Protein AF-A0A3A5QJJ0-F1 (afdb_monomer_lite)

Secondary structure (DSSP, 8-state):
---------------PPP----HHHHHHGGGS-HHHHHHHHHHHHHHHHHHTT---TTTT-EEEE-TTS-EEEE--GGGGSSSTT---HHHHHHT-

pLDDT: mean 79.96, std 14.87, range [40.16, 92.19]

Structure (mmCIF, N/CA/C/O backbone):
data_AF-A0A3A5QJJ0-F1
#
_entry.id   AF-A0A3A5QJJ0-F1
#
loop_
_atom_site.group_PDB
_atom_site.id
_atom_site.type_symbol
_atom_site.label_atom_id
_atom_site.label_alt_id
_atom_site.label_comp_id
_atom_site.label_asym_id
_atom_site.label_entity_id
_atom_site.label_seq_id
_atom_site.pdbx_PDB_ins_code
_atom_site.Cartn_x
_atom_site.Cartn_y
_atom_site.Cartn_z
_atom_site.occupancy
_atom_site.B_iso_or_equiv
_atom_site.auth_seq_id
_atom_site.auth_comp_id
_atom_site.auth_asym_id
_atom_site.auth_atom_id
_atom_site.pdbx_PDB_model_num
ATOM 1 N N . MET A 1 1 ? -35.867 40.793 17.429 1.00 42.34 1 MET A N 1
ATOM 2 C CA . MET A 1 1 ? -35.107 40.579 16.178 1.00 42.34 1 MET A CA 1
ATOM 3 C C . MET A 1 1 ? -34.037 39.525 16.459 1.00 42.34 1 MET A C 1
ATOM 5 O O . MET A 1 1 ? -33.124 39.786 17.234 1.00 42.34 1 MET A O 1
ATOM 9 N N . MET A 1 2 ? -34.251 38.289 15.995 1.00 40.16 2 MET A N 1
ATOM 10 C CA . MET A 1 2 ? -33.424 37.114 16.316 1.00 40.16 2 MET A CA 1
ATOM 11 C C . MET A 1 2 ? -32.054 37.201 15.632 1.00 40.16 2 MET A C 1
ATOM 13 O O . MET A 1 2 ? -31.974 37.472 14.438 1.00 40.16 2 MET A O 1
ATOM 17 N N . LYS A 1 3 ? -30.978 36.956 16.389 1.00 41.78 3 LYS A N 1
ATOM 18 C CA . LYS A 1 3 ? -29.621 36.802 15.852 1.00 41.78 3 LYS A CA 1
ATOM 19 C C . LYS A 1 3 ? -29.513 35.428 15.188 1.00 41.78 3 LYS A C 1
ATOM 21 O O . LYS A 1 3 ? -29.524 34.411 15.880 1.00 41.78 3 LYS A O 1
ATOM 26 N N . THR A 1 4 ? -29.410 35.388 13.866 1.00 42.84 4 THR A N 1
ATOM 27 C CA . THR A 1 4 ? -29.143 34.165 13.103 1.00 42.84 4 THR A CA 1
ATOM 28 C C . THR A 1 4 ? -27.713 33.708 13.395 1.00 42.84 4 THR A C 1
ATOM 30 O O . THR A 1 4 ? -26.747 34.352 12.990 1.00 42.84 4 THR A O 1
ATOM 33 N N . LYS A 1 5 ? -27.559 32.607 14.142 1.00 47.09 5 LYS A N 1
ATOM 34 C CA . LYS A 1 5 ? -26.270 31.919 14.279 1.00 47.09 5 LYS A CA 1
ATOM 35 C C . LYS A 1 5 ? -25.895 31.362 12.905 1.00 47.09 5 LYS A C 1
ATOM 37 O O . LYS A 1 5 ? -26.586 30.486 12.395 1.00 47.09 5 LYS A O 1
ATOM 42 N N . GLN A 1 6 ? -24.814 31.863 12.316 1.00 43.53 6 GLN A N 1
ATOM 43 C CA . GLN A 1 6 ? -24.193 31.230 11.156 1.00 43.53 6 GLN A CA 1
ATOM 44 C C . GLN A 1 6 ? -23.637 29.868 11.595 1.00 43.53 6 GLN A C 1
ATOM 46 O O . GLN A 1 6 ? -22.614 29.796 12.275 1.00 43.53 6 GLN A O 1
ATOM 51 N N . GLN A 1 7 ? -24.327 28.785 11.240 1.00 45.12 7 GLN A N 1
ATOM 52 C CA . GLN A 1 7 ? -23.738 27.449 11.240 1.00 45.12 7 GLN A CA 1
ATOM 53 C C . GLN A 1 7 ? -22.747 27.385 10.074 1.00 45.12 7 GLN A C 1
ATOM 55 O O . GLN A 1 7 ? -23.138 27.390 8.909 1.00 45.12 7 GLN A O 1
ATOM 60 N N . LYS A 1 8 ? -21.447 27.372 10.391 1.00 40.91 8 LYS A N 1
ATOM 61 C CA . LYS A 1 8 ? -20.411 26.973 9.436 1.00 40.91 8 LYS A CA 1
ATOM 62 C C . LYS A 1 8 ? -20.550 25.471 9.212 1.00 40.91 8 LYS A C 1
ATOM 64 O O . LYS A 1 8 ? -20.147 24.675 10.056 1.00 40.91 8 LYS A O 1
ATOM 69 N N . ASN A 1 9 ? -21.137 25.096 8.086 1.00 50.03 9 ASN A N 1
ATOM 70 C CA . ASN A 1 9 ? -21.135 23.718 7.627 1.00 50.03 9 ASN A CA 1
ATOM 71 C C . ASN A 1 9 ? -19.758 23.449 7.011 1.00 50.03 9 ASN A C 1
ATOM 73 O O . ASN A 1 9 ? -19.503 23.838 5.874 1.00 50.03 9 ASN A O 1
ATOM 77 N N . ASN A 1 10 ? -18.854 22.816 7.761 1.00 58.25 10 ASN A N 1
ATOM 78 C CA . ASN A 1 10 ? -17.635 22.253 7.185 1.00 58.25 10 ASN A CA 1
ATOM 79 C C . ASN A 1 10 ? -18.030 21.016 6.365 1.00 58.25 10 ASN A C 1
ATOM 81 O O . ASN A 1 10 ? -18.031 19.898 6.875 1.00 58.25 10 ASN A O 1
ATOM 85 N N . SER A 1 11 ? -18.422 21.208 5.106 1.00 56.97 11 SER A N 1
ATOM 86 C CA . SER A 1 11 ? -18.616 20.100 4.172 1.00 56.97 11 SER A CA 1
ATOM 87 C C . SER A 1 11 ? -17.253 19.474 3.873 1.00 56.97 11 SER A C 1
ATOM 89 O O . SER A 1 11 ? -16.448 20.057 3.147 1.00 56.97 11 SER A O 1
ATOM 91 N N . VAL A 1 12 ? -16.967 18.308 4.453 1.00 56.91 12 VAL A N 1
ATOM 92 C CA . VAL A 1 12 ? -15.802 17.501 4.073 1.00 56.91 12 VAL A CA 1
ATOM 93 C C . VAL A 1 12 ? -16.054 16.972 2.661 1.00 56.91 12 VAL A C 1
ATOM 95 O O . VAL A 1 12 ? -16.879 16.082 2.464 1.00 56.91 12 VAL A O 1
ATOM 98 N N . THR A 1 13 ? -15.377 17.539 1.665 1.00 57.16 13 THR A N 1
ATOM 99 C CA . THR A 1 13 ? -15.429 17.036 0.289 1.00 57.16 13 THR A CA 1
ATOM 100 C C . THR A 1 13 ? -14.581 15.770 0.197 1.00 57.16 13 THR A C 1
ATOM 102 O O . THR A 1 13 ? -13.354 15.836 0.240 1.00 57.16 13 THR A O 1
ATOM 105 N N . VAL A 1 14 ? -15.225 14.608 0.077 1.00 62.12 14 VAL A N 1
ATOM 106 C CA . VAL A 1 14 ? -14.532 13.335 -0.170 1.00 62.12 14 VAL A CA 1
ATOM 107 C C . VAL A 1 14 ? -14.264 13.215 -1.667 1.00 62.12 14 VAL A C 1
ATOM 109 O O . VAL A 1 14 ? -15.186 13.011 -2.454 1.00 62.12 14 VAL A O 1
ATOM 112 N N . VAL A 1 15 ? -12.999 13.351 -2.066 1.00 72.12 15 VAL A N 1
ATOM 113 C CA . VAL A 1 15 ? -12.563 13.112 -3.449 1.00 72.12 15 VAL A CA 1
ATOM 114 C C . VAL A 1 15 ? -12.044 11.680 -3.547 1.00 72.12 15 VAL A C 1
ATOM 116 O O . VAL A 1 15 ? -10.967 11.365 -3.038 1.00 72.12 15 VAL A O 1
ATOM 119 N N . ASN A 1 16 ? -12.824 10.805 -4.182 1.00 77.00 16 ASN A N 1
ATOM 120 C CA . ASN A 1 16 ? -12.402 9.435 -4.463 1.00 77.00 16 ASN A CA 1
ATOM 121 C C . ASN A 1 16 ? -11.445 9.416 -5.658 1.00 77.00 16 ASN A C 1
ATOM 123 O O . ASN A 1 16 ? -11.631 10.162 -6.617 1.00 77.00 16 ASN A O 1
ATOM 127 N N . LYS A 1 17 ? -10.422 8.561 -5.593 1.00 79.50 17 LYS A N 1
ATOM 128 C CA . LYS A 1 17 ? -9.488 8.337 -6.700 1.00 79.50 17 LYS A CA 1
ATOM 129 C C . LYS A 1 17 ? -9.898 7.100 -7.483 1.00 79.50 17 LYS A C 1
ATOM 131 O O . LYS A 1 17 ? -10.274 6.094 -6.879 1.00 79.50 17 LYS A O 1
ATOM 136 N N . ASP A 1 18 ? -9.747 7.163 -8.799 1.00 84.44 18 ASP A N 1
ATOM 137 C CA . ASP A 1 18 ? -9.969 6.011 -9.663 1.00 84.44 18 ASP A CA 1
ATOM 138 C C . ASP A 1 18 ? -8.825 5.008 -9.524 1.00 84.44 18 ASP A C 1
ATOM 140 O O . ASP A 1 18 ? -7.647 5.368 -9.598 1.00 84.44 18 ASP A O 1
ATOM 144 N N . GLN A 1 19 ? -9.180 3.737 -9.334 1.00 86.44 19 GLN A N 1
ATOM 145 C CA . GLN A 1 19 ? -8.225 2.637 -9.290 1.00 86.44 19 GLN A CA 1
ATOM 146 C C . GLN A 1 19 ? -8.586 1.544 -10.273 1.00 86.44 19 GLN A C 1
ATOM 148 O O . GLN A 1 19 ? -9.726 1.086 -10.326 1.00 86.44 19 GLN A O 1
ATOM 153 N N . ILE A 1 20 ? -7.576 1.089 -11.005 1.00 90.06 20 ILE A N 1
ATOM 154 C CA . ILE A 1 20 ? -7.697 -0.009 -11.957 1.00 90.06 20 ILE A CA 1
ATOM 155 C C . ILE A 1 20 ? -7.005 -1.218 -11.333 1.00 90.06 20 ILE A C 1
ATOM 157 O O . ILE A 1 20 ? -5.822 -1.171 -11.007 1.00 90.06 20 ILE A O 1
ATOM 161 N N . GLN A 1 21 ? -7.758 -2.297 -11.126 1.00 89.06 21 GLN A N 1
ATOM 162 C CA . GLN A 1 21 ? -7.300 -3.499 -10.427 1.00 89.06 21 GLN A CA 1
ATOM 163 C C . GLN A 1 21 ? -7.640 -4.752 -11.232 1.00 89.06 21 GLN A C 1
ATOM 165 O O . GLN A 1 21 ? -8.643 -4.789 -11.945 1.00 89.06 21 GLN A O 1
ATOM 170 N N . SER A 1 22 ? -6.826 -5.802 -11.090 1.00 92.19 22 SER A N 1
ATOM 171 C CA . SER A 1 22 ? -7.140 -7.095 -11.699 1.00 92.19 22 SER A CA 1
ATOM 172 C C . SER A 1 22 ? -8.367 -7.732 -11.037 1.00 92.19 22 SER A C 1
ATOM 174 O O . SER A 1 22 ? -8.635 -7.553 -9.842 1.00 92.19 22 SER A O 1
ATOM 176 N N . TYR A 1 23 ? -9.106 -8.527 -11.810 1.00 91.19 23 TYR A N 1
ATOM 177 C CA . TYR A 1 23 ? -10.251 -9.281 -11.297 1.00 91.19 23 TYR A CA 1
ATOM 178 C C . TYR A 1 23 ? -9.842 -10.297 -10.215 1.00 91.19 23 TYR A C 1
ATOM 180 O O . TYR A 1 23 ? -10.512 -10.421 -9.189 1.00 91.19 23 TYR A O 1
ATOM 188 N N . ILE A 1 24 ? -8.698 -10.967 -10.404 1.00 91.19 24 ILE A N 1
ATOM 189 C CA . ILE A 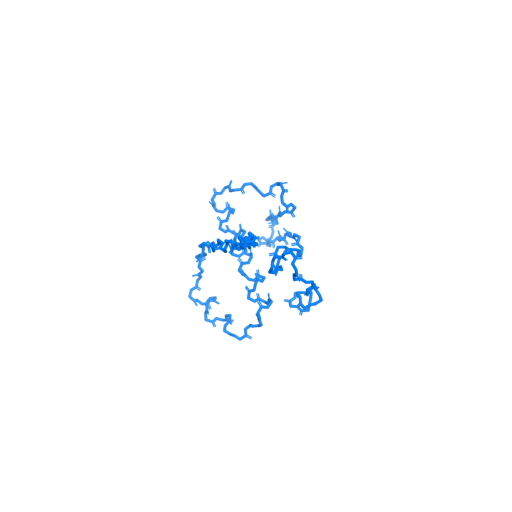1 24 ? -8.150 -11.939 -9.444 1.00 91.19 24 ILE A CA 1
ATOM 190 C C . ILE A 1 24 ? -7.902 -11.261 -8.094 1.00 91.19 24 ILE A C 1
ATOM 192 O O . ILE A 1 24 ? -8.371 -11.742 -7.066 1.00 91.19 24 ILE A O 1
ATOM 196 N N . MET A 1 25 ? -7.243 -10.100 -8.096 1.00 88.81 25 MET A N 1
ATOM 197 C CA . MET A 1 25 ? -6.979 -9.337 -6.876 1.00 88.81 25 MET A CA 1
ATOM 198 C C . MET A 1 25 ? -8.272 -8.833 -6.223 1.00 88.81 25 MET A C 1
ATOM 200 O O . MET A 1 25 ? -8.405 -8.846 -5.001 1.0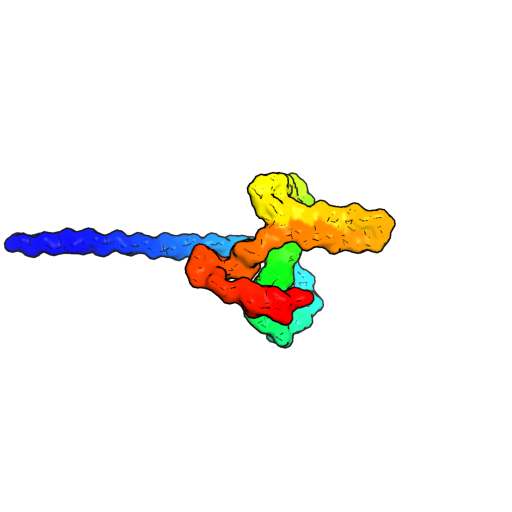0 88.81 25 MET A O 1
ATOM 204 N N . THR A 1 26 ? -9.254 -8.435 -7.036 1.00 88.81 26 THR A N 1
ATOM 205 C CA . THR A 1 26 ? -10.574 -8.004 -6.553 1.00 88.81 26 THR A CA 1
ATOM 206 C C . THR A 1 26 ? -11.336 -9.134 -5.863 1.00 88.81 26 THR A C 1
ATOM 208 O O . THR A 1 26 ? -12.080 -8.873 -4.923 1.00 88.81 26 THR A O 1
ATOM 211 N N . THR A 1 27 ? -11.118 -10.376 -6.291 1.00 89.44 27 THR A N 1
ATOM 212 C CA . THR A 1 27 ? -11.727 -11.561 -5.679 1.00 89.44 27 THR A CA 1
ATOM 213 C C . THR A 1 27 ? -10.958 -11.996 -4.428 1.00 89.44 27 THR A C 1
ATOM 215 O O . THR A 1 27 ? -11.555 -12.239 -3.387 1.00 89.44 27 THR A O 1
ATOM 218 N N . ALA A 1 28 ? -9.625 -12.013 -4.479 1.00 88.62 28 ALA A N 1
ATOM 219 C CA . ALA A 1 28 ? -8.792 -12.416 -3.345 1.00 88.62 28 ALA A CA 1
ATOM 220 C C . ALA A 1 28 ? -8.948 -11.491 -2.124 1.00 88.62 28 ALA A C 1
ATOM 222 O O . ALA A 1 28 ? -8.892 -11.945 -0.986 1.00 88.62 28 ALA A O 1
ATOM 223 N N . LYS A 1 29 ? -9.192 -10.191 -2.341 1.00 87.00 29 LYS A N 1
ATOM 224 C CA . LYS A 1 29 ? -9.320 -9.227 -1.240 1.00 87.00 29 LYS A CA 1
ATOM 225 C C . LYS A 1 29 ? -10.600 -9.378 -0.414 1.00 87.00 29 LYS A C 1
ATOM 227 O O . LYS A 1 29 ? -10.732 -8.643 0.559 1.00 87.00 29 LYS A O 1
ATOM 232 N N . TYR A 1 30 ? -11.579 -10.216 -0.778 1.00 82.31 30 TYR A N 1
ATOM 233 C CA . TYR A 1 30 ? -12.838 -10.292 -0.016 1.00 82.31 30 TYR A CA 1
ATOM 234 C C . TYR A 1 30 ? -12.597 -10.644 1.458 1.00 82.31 30 TYR A C 1
ATOM 236 O O . TYR A 1 30 ? -13.169 -9.971 2.322 1.00 82.31 30 TYR A O 1
ATOM 244 N N . ASP A 1 31 ? -11.651 -11.548 1.722 1.00 88.44 31 ASP A N 1
ATOM 245 C CA . ASP A 1 31 ? -11.295 -12.037 3.061 1.00 88.44 31 ASP A CA 1
ATOM 246 C C . ASP A 1 31 ? -10.431 -11.063 3.880 1.00 88.44 31 ASP A C 1
ATOM 248 O O . ASP A 1 31 ? -10.179 -11.286 5.060 1.00 88.44 31 ASP A O 1
ATOM 252 N N . PHE A 1 32 ? -9.990 -9.953 3.281 1.00 90.69 32 PHE A N 1
ATOM 253 C CA . PHE A 1 32 ? -9.091 -9.009 3.939 1.00 90.69 32 PHE A CA 1
ATOM 254 C C . PHE A 1 32 ? -9.856 -8.085 4.895 1.00 90.69 32 PHE A C 1
ATOM 256 O O . PHE A 1 32 ? -10.971 -7.618 4.616 1.00 90.69 32 PHE A O 1
ATOM 263 N N . SER A 1 33 ? -9.213 -7.726 5.996 1.00 91.00 33 SER A N 1
ATOM 264 C CA . SER A 1 33 ? -9.626 -6.643 6.877 1.00 91.00 33 SER A CA 1
ATOM 265 C C . SER A 1 33 ? -9.653 -5.299 6.141 1.00 91.00 33 SER A C 1
ATOM 267 O O . SER A 1 33 ? -9.092 -5.103 5.059 1.00 91.00 33 SER A O 1
ATOM 269 N N . VAL A 1 34 ? -10.309 -4.314 6.755 1.00 88.38 34 VAL A N 1
ATOM 270 C CA . VAL A 1 34 ? -10.376 -2.950 6.211 1.00 88.38 34 VAL A CA 1
ATOM 271 C C . VAL A 1 34 ? -8.977 -2.338 6.050 1.00 88.38 34 VAL A C 1
ATOM 273 O O . VAL A 1 34 ? -8.747 -1.605 5.091 1.00 88.38 34 VAL A O 1
ATOM 276 N N . TYR A 1 35 ? -8.037 -2.645 6.949 1.00 89.50 35 TYR A N 1
ATOM 277 C CA . TYR A 1 35 ? -6.684 -2.080 6.924 1.00 89.50 35 TYR A CA 1
ATOM 278 C C . TYR A 1 35 ? -5.819 -2.714 5.831 1.00 89.50 35 TYR A C 1
ATOM 280 O O . TYR A 1 35 ? -5.180 -1.985 5.075 1.00 89.50 35 TYR A O 1
ATOM 288 N N . GLU A 1 36 ? -5.888 -4.035 5.663 1.00 90.25 36 GLU A N 1
ATOM 289 C CA . GLU A 1 36 ? -5.214 -4.746 4.565 1.00 90.25 36 GLU A CA 1
ATOM 290 C C . GLU A 1 36 ? -5.725 -4.264 3.199 1.00 90.25 36 GLU A C 1
ATOM 292 O O . GLU A 1 36 ? -4.940 -3.971 2.296 1.00 90.25 36 GLU A O 1
ATOM 297 N N . LYS A 1 37 ? -7.045 -4.065 3.061 1.00 90.44 37 LYS A N 1
ATOM 298 C CA . LYS A 1 37 ? -7.644 -3.470 1.852 1.00 90.44 37 LYS A CA 1
ATOM 299 C C . LYS A 1 37 ? -7.081 -2.076 1.564 1.00 90.44 37 LYS A C 1
ATOM 301 O O . LYS A 1 37 ? -6.768 -1.778 0.414 1.00 90.44 37 LYS A O 1
ATOM 306 N N . ARG A 1 38 ? -6.917 -1.222 2.583 1.00 88.94 38 ARG A N 1
ATOM 307 C CA . ARG A 1 38 ? -6.331 0.124 2.418 1.00 88.94 38 ARG A CA 1
ATOM 308 C C . ARG A 1 38 ? -4.874 0.067 1.966 1.00 88.94 38 ARG A C 1
ATOM 310 O O . ARG A 1 38 ? -4.507 0.835 1.080 1.00 88.94 38 ARG A O 1
ATOM 317 N N . ILE A 1 39 ? -4.073 -0.834 2.537 1.00 90.56 39 ILE A N 1
ATOM 318 C CA . ILE A 1 39 ? -2.678 -1.051 2.127 1.00 90.56 39 ILE A CA 1
ATOM 319 C C . ILE A 1 39 ? -2.627 -1.437 0.649 1.00 90.56 39 ILE A C 1
ATOM 321 O O . ILE A 1 39 ? -1.943 -0.778 -0.135 1.00 90.56 39 ILE A O 1
ATOM 325 N N . LEU A 1 40 ? -3.430 -2.425 0.247 1.00 91.88 40 LEU A N 1
ATOM 326 C CA . LEU A 1 40 ? -3.502 -2.882 -1.137 1.00 91.88 40 LEU A CA 1
ATOM 327 C C . LEU A 1 40 ? -3.900 -1.753 -2.097 1.00 91.88 40 LEU A C 1
ATOM 329 O O . LEU A 1 40 ? -3.274 -1.566 -3.138 1.00 91.88 40 LEU A O 1
ATOM 333 N N . TYR A 1 41 ? -4.904 -0.953 -1.731 1.00 91.00 41 TYR A N 1
ATOM 334 C CA . TYR A 1 41 ? -5.328 0.188 -2.538 1.00 91.00 41 TYR A CA 1
ATOM 335 C C . TYR A 1 41 ? -4.219 1.235 -2.672 1.00 91.00 41 TYR A C 1
ATOM 337 O O . TYR A 1 41 ? -3.977 1.721 -3.773 1.00 91.00 41 TYR A O 1
ATOM 345 N N . ARG A 1 42 ? -3.470 1.557 -1.612 1.00 89.94 42 ARG A N 1
ATOM 346 C CA . ARG A 1 42 ? -2.345 2.502 -1.736 1.00 89.94 42 ARG A CA 1
ATOM 347 C C . ARG A 1 42 ? -1.211 1.978 -2.611 1.00 89.94 42 ARG A C 1
ATOM 349 O O . ARG A 1 42 ? -0.630 2.764 -3.352 1.00 89.94 42 ARG A O 1
ATOM 356 N N . ILE A 1 43 ? -0.935 0.676 -2.585 1.00 91.62 43 ILE A N 1
ATOM 357 C CA . ILE A 1 43 ? 0.057 0.062 -3.480 1.00 91.62 43 ILE A CA 1
ATOM 358 C C . ILE A 1 43 ? -0.372 0.213 -4.943 1.00 91.62 43 ILE A C 1
ATOM 360 O O . ILE A 1 43 ? 0.416 0.672 -5.767 1.00 91.62 43 ILE A O 1
ATOM 364 N N . VAL A 1 44 ? -1.633 -0.100 -5.258 1.00 92.06 44 VAL A N 1
ATOM 365 C CA . VAL A 1 44 ? -2.186 0.059 -6.614 1.00 92.06 44 VAL A CA 1
ATOM 366 C C . VAL A 1 44 ? -2.117 1.515 -7.074 1.00 92.06 44 VAL A C 1
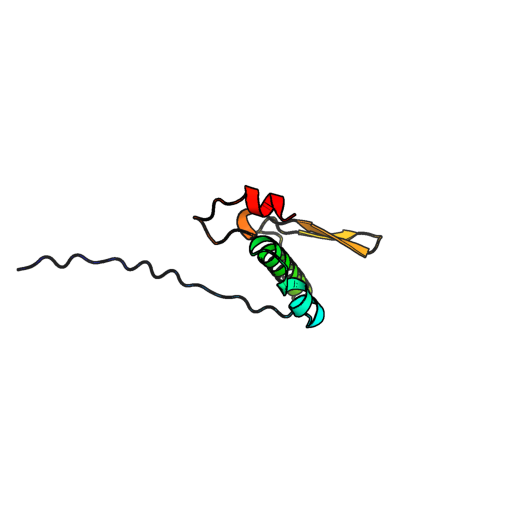ATOM 368 O O . VAL A 1 44 ? -1.714 1.784 -8.202 1.00 92.06 44 VAL A O 1
ATOM 371 N N . GLU A 1 45 ? -2.447 2.461 -6.194 1.00 89.88 45 GLU A N 1
ATOM 372 C CA . GLU A 1 45 ? -2.348 3.895 -6.485 1.00 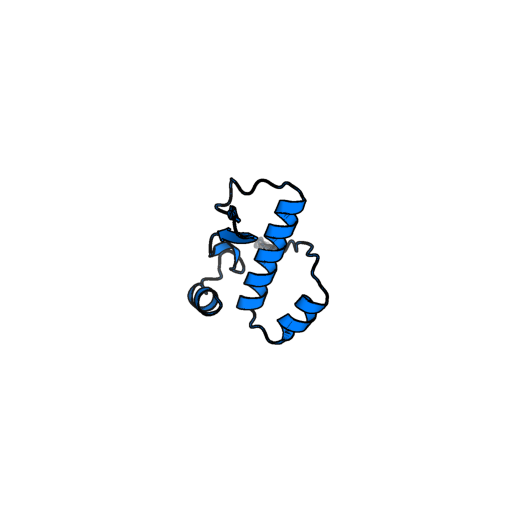89.88 45 GLU A CA 1
ATOM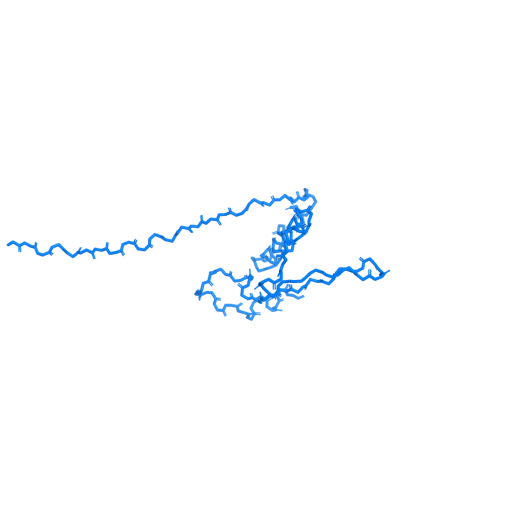 373 C C . GLU A 1 45 ? -0.928 4.299 -6.883 1.00 89.88 45 GLU A C 1
ATOM 375 O O . GLU A 1 45 ? -0.728 5.017 -7.860 1.00 89.88 45 GLU A O 1
ATOM 380 N N . MET A 1 46 ? 0.059 3.839 -6.112 1.00 90.19 46 MET A N 1
ATOM 381 C CA . MET A 1 46 ? 1.463 4.146 -6.348 1.00 90.19 46 MET A CA 1
ATOM 382 C C . MET A 1 46 ? 1.954 3.518 -7.653 1.00 90.19 46 MET A C 1
ATOM 384 O O . MET A 1 46 ? 2.572 4.213 -8.452 1.00 90.19 46 MET A O 1
ATOM 388 N N . ALA A 1 47 ? 1.602 2.262 -7.927 1.00 90.56 47 ALA A N 1
ATOM 389 C CA . ALA A 1 47 ? 1.937 1.614 -9.193 1.00 90.56 47 ALA A CA 1
ATOM 390 C C . ALA A 1 47 ? 1.313 2.343 -10.399 1.00 90.56 47 ALA A C 1
ATOM 392 O O . ALA A 1 47 ? 1.980 2.584 -11.402 1.00 90.56 47 ALA A O 1
ATOM 393 N N . GLN A 1 48 ? 0.048 2.766 -10.303 1.00 90.50 48 GLN A N 1
ATOM 394 C CA . GLN A 1 48 ? -0.591 3.552 -11.364 1.00 90.50 48 GLN A CA 1
ATOM 395 C C . GLN A 1 48 ? 0.074 4.922 -11.551 1.00 90.50 48 GLN A C 1
ATOM 397 O O . GLN A 1 48 ? 0.259 5.357 -12.686 1.00 90.50 48 GLN A O 1
ATOM 402 N N . GLY A 1 49 ? 0.461 5.590 -10.460 1.00 89.56 49 GLY A N 1
ATOM 403 C CA . GLY A 1 49 ? 1.202 6.850 -10.523 1.00 89.56 49 GLY A CA 1
ATOM 404 C C . GLY A 1 49 ? 2.564 6.699 -11.207 1.00 89.56 49 GLY A C 1
ATOM 405 O O . GLY A 1 49 ? 2.948 7.559 -11.997 1.00 89.56 49 GLY A O 1
ATOM 406 N N . GLU A 1 50 ? 3.260 5.586 -10.965 1.00 89.19 50 GLU A N 1
ATOM 407 C CA . GLU A 1 50 ? 4.529 5.263 -11.620 1.00 89.19 50 GLU A CA 1
ATOM 408 C C . GLU A 1 50 ? 4.353 5.073 -13.128 1.00 89.19 50 GLU A C 1
ATOM 410 O O . GLU A 1 50 ? 5.077 5.688 -13.909 1.00 89.19 50 GLU A O 1
ATOM 415 N N . LEU A 1 51 ? 3.334 4.311 -13.542 1.00 89.12 51 LEU A N 1
ATOM 416 C CA . LEU A 1 51 ? 2.996 4.115 -14.958 1.00 89.12 51 LEU A CA 1
ATOM 417 C C . LEU A 1 51 ? 2.642 5.429 -15.673 1.00 89.12 51 LEU A C 1
ATOM 419 O O . LEU A 1 51 ? 2.881 5.566 -16.870 1.00 89.12 51 LEU A O 1
ATOM 423 N N . GLN A 1 52 ? 2.083 6.400 -14.949 1.00 88.75 52 GLN A N 1
ATOM 424 C CA . GLN A 1 52 ? 1.760 7.735 -15.462 1.00 88.75 52 GLN A CA 1
ATOM 425 C C . GLN A 1 52 ? 2.956 8.704 -15.447 1.00 88.75 52 GLN A C 1
ATOM 427 O O . GLN A 1 52 ? 2.830 9.834 -15.916 1.00 88.75 52 GLN A O 1
ATOM 432 N N . GLY A 1 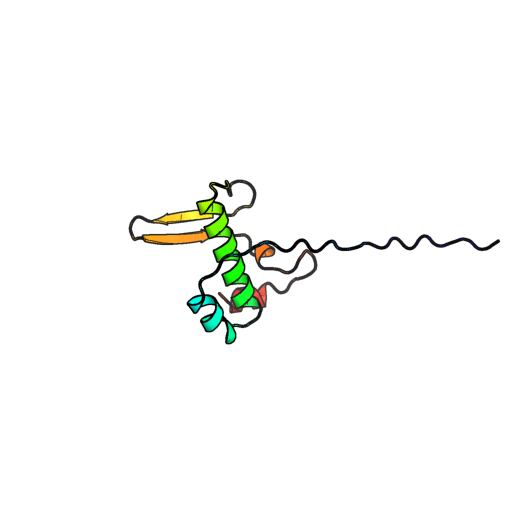53 ? 4.109 8.299 -14.906 1.00 84.25 53 GLY A N 1
ATOM 433 C CA . GLY A 1 53 ? 5.296 9.148 -14.787 1.00 84.25 53 GLY A CA 1
ATOM 434 C C . GLY A 1 53 ? 5.199 10.222 -13.695 1.00 84.25 53 GLY A C 1
ATOM 435 O O . GLY A 1 53 ? 5.939 11.209 -13.736 1.00 84.25 53 GLY A O 1
ATOM 436 N N . VAL A 1 54 ? 4.298 10.065 -12.718 1.00 81.50 54 VAL A N 1
ATOM 437 C CA . VAL A 1 54 ? 4.162 10.999 -11.591 1.00 81.50 54 VAL A CA 1
ATOM 438 C C . VAL A 1 54 ? 5.389 10.894 -10.685 1.00 81.50 54 VAL A C 1
ATOM 440 O O . VAL A 1 54 ? 5.784 9.812 -10.256 1.00 81.50 54 VAL A O 1
ATOM 443 N N . ARG A 1 55 ? 6.000 12.035 -10.351 1.00 72.69 55 ARG A N 1
ATOM 444 C CA . ARG A 1 55 ? 7.134 12.081 -9.419 1.00 72.69 55 ARG A CA 1
ATOM 445 C C . ARG A 1 55 ? 6.647 12.053 -7.971 1.00 72.69 55 ARG A C 1
ATOM 447 O O . ARG A 1 55 ? 5.950 12.959 -7.537 1.00 72.69 55 ARG A O 1
ATOM 454 N N . PHE A 1 56 ? 7.106 11.069 -7.202 1.00 72.88 56 PHE A N 1
ATOM 455 C CA . PHE A 1 56 ? 6.759 10.892 -5.782 1.00 72.88 56 PHE A CA 1
ATOM 456 C C . PHE A 1 56 ? 7.593 11.737 -4.795 1.00 72.88 56 PHE A C 1
ATOM 458 O O . PHE A 1 56 ? 7.449 11.600 -3.580 1.00 72.88 56 PHE A O 1
ATOM 465 N N . ALA A 1 57 ? 8.470 12.609 -5.302 1.00 60.94 57 ALA A N 1
ATOM 466 C CA . ALA A 1 57 ? 9.551 13.239 -4.540 1.00 60.94 57 ALA A CA 1
ATOM 467 C C . ALA A 1 57 ? 9.106 14.133 -3.364 1.00 60.94 57 ALA A C 1
ATOM 469 O O . ALA A 1 57 ? 9.899 14.363 -2.456 1.00 60.94 57 ALA A O 1
ATOM 470 N N . THR A 1 58 ? 7.870 14.638 -3.357 1.00 63.88 58 THR A N 1
ATOM 471 C CA . THR A 1 58 ? 7.377 15.576 -2.331 1.00 63.88 58 THR A CA 1
ATOM 472 C C . THR A 1 58 ? 6.698 14.914 -1.133 1.00 63.88 58 THR A C 1
ATOM 474 O O . THR A 1 58 ? 6.566 15.553 -0.095 1.00 63.88 58 THR A O 1
ATOM 477 N N . ASP A 1 59 ? 6.304 13.640 -1.235 1.00 70.31 59 ASP A N 1
ATOM 478 C CA . ASP A 1 59 ? 5.359 13.023 -0.286 1.00 70.31 59 ASP A CA 1
ATOM 479 C C . ASP A 1 59 ? 5.998 11.930 0.592 1.00 70.31 59 ASP A C 1
ATOM 481 O O . ASP A 1 59 ? 5.294 11.104 1.178 1.00 70.31 59 ASP A O 1
ATOM 485 N N . CYS A 1 60 ? 7.335 11.857 0.637 1.00 78.88 60 CYS A N 1
ATOM 486 C CA . CYS A 1 60 ? 8.092 10.749 1.246 1.00 78.88 60 CYS A CA 1
ATOM 487 C C . CYS A 1 60 ? 7.719 9.360 0.684 1.00 78.88 60 CYS A C 1
ATOM 489 O O . CYS A 1 60 ? 7.986 8.334 1.312 1.00 78.88 60 CYS A O 1
ATOM 491 N N . LYS A 1 61 ? 7.079 9.322 -0.489 1.00 86.50 61 LYS A N 1
ATOM 492 C CA . LYS A 1 61 ? 6.720 8.099 -1.201 1.00 86.50 61 LYS A CA 1
ATOM 493 C C . LYS A 1 61 ? 7.860 7.714 -2.133 1.00 86.50 61 LYS A C 1
ATOM 495 O O . LYS A 1 61 ? 8.432 8.570 -2.805 1.00 86.50 61 LYS A O 1
ATOM 500 N N . LYS A 1 62 ? 8.191 6.430 -2.184 1.00 87.75 62 LYS A N 1
ATOM 501 C CA . LYS A 1 62 ? 9.270 5.915 -3.029 1.00 87.75 62 LYS A CA 1
ATOM 502 C C . LYS A 1 62 ? 8.908 4.537 -3.555 1.00 87.75 62 LYS A C 1
ATOM 504 O O . LYS A 1 62 ? 8.364 3.725 -2.810 1.00 87.75 62 LYS A O 1
ATOM 509 N N . ILE A 1 63 ? 9.227 4.302 -4.819 1.00 89.44 63 ILE A N 1
ATOM 510 C CA . ILE A 1 63 ? 9.205 2.983 -5.442 1.00 89.44 63 ILE A CA 1
ATOM 511 C C . ILE A 1 63 ? 10.623 2.735 -5.941 1.00 89.44 63 ILE A C 1
ATOM 513 O O . ILE A 1 63 ? 11.190 3.583 -6.631 1.00 89.44 63 ILE A O 1
ATOM 517 N N . GLU A 1 64 ? 11.216 1.621 -5.532 1.00 89.69 64 GLU A N 1
ATOM 518 C CA . GLU A 1 64 ? 12.557 1.222 -5.948 1.00 89.69 64 GLU A CA 1
ATOM 519 C C . GLU A 1 64 ? 12.509 -0.173 -6.545 1.00 89.69 64 GLU A C 1
ATOM 521 O O . GLU A 1 64 ? 12.133 -1.134 -5.873 1.00 89.69 64 GLU A O 1
ATOM 526 N N . HIS A 1 65 ? 12.929 -0.277 -7.800 1.00 89.44 65 HIS A N 1
ATOM 527 C CA . HIS A 1 65 ? 13.126 -1.553 -8.471 1.00 89.44 65 HIS A CA 1
ATOM 528 C C . HIS A 1 65 ? 14.545 -2.026 -8.188 1.00 89.44 65 HIS A C 1
ATOM 530 O O . HIS A 1 65 ? 15.519 -1.328 -8.477 1.00 89.44 65 HIS A O 1
ATOM 536 N N . THR A 1 66 ? 14.665 -3.193 -7.570 1.00 89.75 66 THR A N 1
ATOM 537 C CA . THR A 1 66 ? 15.963 -3.829 -7.335 1.00 89.75 66 THR A CA 1
ATOM 538 C C . THR A 1 66 ? 16.428 -4.594 -8.571 1.00 89.75 66 THR A C 1
ATOM 540 O O . THR A 1 66 ? 15.661 -4.864 -9.489 1.00 89.75 66 THR A O 1
ATOM 543 N N . LEU A 1 67 ? 17.692 -5.018 -8.553 1.00 88.75 67 LEU A N 1
ATOM 544 C CA . LEU A 1 67 ? 18.288 -5.874 -9.585 1.00 88.75 67 LEU A CA 1
ATOM 545 C C . LEU A 1 67 ? 17.640 -7.271 -9.699 1.00 88.75 67 LEU A C 1
ATOM 547 O O . LEU A 1 67 ? 17.939 -7.985 -10.648 1.00 88.75 67 LEU A O 1
ATOM 551 N N . PHE A 1 68 ? 16.794 -7.669 -8.743 1.00 88.31 68 PHE A N 1
ATOM 552 C CA . PHE A 1 68 ? 16.199 -9.009 -8.653 1.00 88.31 68 PHE A CA 1
ATOM 553 C C . PHE A 1 68 ? 14.672 -8.986 -8.795 1.00 88.31 68 PHE A C 1
ATOM 555 O O . PHE A 1 68 ? 13.983 -9.751 -8.122 1.00 88.31 68 PHE A O 1
ATOM 562 N N . ASP A 1 69 ? 14.133 -8.043 -9.572 1.00 82.94 69 ASP A N 1
ATOM 563 C CA . ASP A 1 69 ? 12.688 -7.850 -9.785 1.00 82.94 69 ASP A CA 1
ATOM 564 C C . ASP A 1 69 ? 11.869 -7.661 -8.490 1.00 82.94 69 ASP A C 1
ATOM 566 O O . ASP A 1 69 ? 10.640 -7.727 -8.484 1.00 82.94 69 ASP A O 1
ATOM 570 N N . THR A 1 70 ? 12.538 -7.389 -7.365 1.00 89.31 70 THR A N 1
ATOM 571 C CA . THR A 1 70 ? 11.879 -7.005 -6.116 1.00 89.31 70 THR A CA 1
ATOM 572 C C . THR A 1 70 ? 11.592 -5.516 -6.150 1.00 89.31 70 THR A C 1
ATOM 574 O O . THR A 1 70 ? 12.483 -4.721 -6.464 1.00 89.31 70 THR A O 1
ATOM 577 N N . VAL A 1 71 ? 10.371 -5.145 -5.774 1.00 90.56 71 VAL A N 1
ATOM 578 C CA . VAL A 1 71 ? 9.944 -3.751 -5.670 1.00 90.56 71 VAL A CA 1
ATOM 579 C C . VAL A 1 71 ? 9.859 -3.357 -4.198 1.00 90.56 71 VAL A C 1
ATOM 581 O O . VAL A 1 71 ? 9.088 -3.943 -3.437 1.00 90.56 71 VAL A O 1
ATOM 584 N N . HIS A 1 72 ? 10.625 -2.346 -3.789 1.00 91.12 72 HIS A N 1
ATOM 585 C CA . HIS A 1 72 ? 10.498 -1.736 -2.467 1.00 91.12 72 HIS A CA 1
ATOM 586 C C . HIS A 1 72 ? 9.594 -0.511 -2.533 1.00 91.12 72 HIS A C 1
ATOM 588 O O . HIS A 1 72 ? 9.874 0.451 -3.249 1.00 91.12 72 HIS A O 1
ATOM 594 N N . ILE A 1 73 ? 8.519 -0.535 -1.746 1.00 91.00 73 ILE A N 1
ATOM 595 C CA . ILE A 1 73 ? 7.561 0.564 -1.641 1.00 91.00 73 ILE A CA 1
ATOM 596 C C . ILE A 1 73 ? 7.710 1.207 -0.266 1.00 91.00 73 ILE A C 1
ATOM 598 O O . ILE A 1 73 ? 7.524 0.560 0.761 1.00 91.00 73 ILE A O 1
ATOM 602 N N . THR A 1 74 ? 8.019 2.500 -0.252 1.00 91.06 74 THR A N 1
ATOM 603 C CA . THR A 1 74 ? 8.059 3.322 0.961 1.00 91.06 74 THR A CA 1
ATOM 604 C C . THR A 1 74 ? 6.936 4.345 0.907 1.00 91.06 74 THR A C 1
ATOM 606 O O . THR A 1 74 ? 6.769 5.028 -0.102 1.00 91.06 74 THR A O 1
ATOM 609 N N . MET A 1 75 ? 6.172 4.475 1.989 1.00 90.00 75 MET A N 1
ATOM 610 C CA . MET A 1 75 ? 5.163 5.522 2.144 1.00 90.00 75 MET A CA 1
ATOM 611 C C . MET A 1 75 ? 4.994 5.891 3.625 1.00 90.00 75 MET A C 1
ATOM 613 O O . MET A 1 75 ? 5.187 5.036 4.493 1.00 90.00 75 MET A O 1
ATOM 617 N N . PRO A 1 76 ? 4.602 7.135 3.949 1.00 88.81 76 PRO A N 1
ATOM 618 C CA . PRO A 1 76 ? 4.296 7.499 5.325 1.00 88.81 76 PRO A CA 1
ATOM 619 C C . PRO A 1 76 ? 3.024 6.785 5.793 1.00 88.81 76 PRO A C 1
ATOM 621 O O . PRO A 1 76 ? 2.031 6.744 5.064 1.00 88.81 76 PRO A O 1
ATOM 624 N N . ILE A 1 77 ? 3.025 6.288 7.035 1.00 86.81 77 ILE A N 1
ATOM 625 C CA . ILE A 1 77 ? 1.896 5.535 7.616 1.00 86.81 77 ILE A CA 1
ATOM 626 C C . ILE A 1 77 ? 0.580 6.329 7.601 1.00 86.81 77 ILE A C 1
ATOM 628 O O . ILE A 1 77 ? -0.489 5.748 7.440 1.00 86.81 77 ILE A O 1
ATOM 632 N N . ALA A 1 78 ? 0.659 7.661 7.665 1.00 85.00 78 ALA A N 1
ATOM 633 C CA . ALA A 1 78 ? -0.482 8.563 7.517 1.00 85.00 78 ALA A CA 1
ATOM 634 C C . ALA A 1 78 ? -1.235 8.382 6.184 1.00 85.00 78 ALA A C 1
ATOM 636 O O . ALA A 1 78 ? -2.442 8.585 6.132 1.00 85.00 78 ALA A O 1
ATOM 637 N N . SER A 1 79 ? -0.565 7.920 5.120 1.00 84.00 79 SER A N 1
ATOM 638 C CA . SER A 1 79 ? -1.212 7.623 3.831 1.00 84.00 79 SER A CA 1
ATOM 639 C C . SER A 1 79 ? -2.216 6.464 3.913 1.00 84.00 79 SER A C 1
ATOM 641 O O . SER A 1 79 ? -3.085 6.338 3.048 1.00 84.00 79 SER A O 1
ATOM 643 N N . LEU A 1 80 ? -2.103 5.609 4.934 1.00 87.50 80 LEU A N 1
ATOM 644 C CA . LEU A 1 80 ? -2.960 4.439 5.157 1.00 87.50 80 LEU A CA 1
ATOM 645 C C . LEU A 1 80 ? -4.147 4.740 6.089 1.00 87.50 80 LEU A C 1
ATOM 647 O O . LEU A 1 80 ? -5.042 3.905 6.254 1.00 87.50 80 LEU A O 1
ATOM 651 N N . LEU A 1 81 ? -4.167 5.931 6.686 1.00 84.75 81 LEU A N 1
ATOM 652 C CA . LEU A 1 81 ? -5.200 6.379 7.609 1.00 84.75 81 LEU A CA 1
ATOM 653 C C . LEU A 1 81 ? -6.324 7.118 6.879 1.00 84.75 81 LEU A C 1
ATOM 655 O O . LEU A 1 81 ? -6.148 7.653 5.782 1.00 84.75 81 LEU A O 1
ATOM 659 N N . ASN A 1 82 ? -7.509 7.128 7.485 1.00 75.88 82 ASN A N 1
ATOM 660 C CA . ASN A 1 82 ? -8.679 7.808 6.941 1.00 75.88 82 ASN A CA 1
ATOM 661 C C . ASN A 1 82 ? -8.761 9.267 7.419 1.00 75.88 82 ASN A C 1
ATOM 663 O O . ASN A 1 82 ? -9.620 9.611 8.229 1.00 75.88 82 ASN A O 1
ATOM 667 N N . GLY A 1 83 ? -7.872 10.117 6.903 1.00 70.81 83 GLY A N 1
ATOM 668 C CA . GLY A 1 83 ? -7.834 11.546 7.232 1.00 70.81 83 GLY A CA 1
ATOM 669 C C . GLY A 1 83 ? -7.187 11.861 8.586 1.00 70.81 83 GLY A C 1
ATOM 670 O O . GLY A 1 83 ? -6.583 10.998 9.218 1.00 70.81 83 GLY A O 1
ATOM 671 N N . GLU A 1 84 ? -7.296 13.123 9.011 1.00 59.12 84 GLU A N 1
ATOM 672 C CA . GLU A 1 84 ? -6.529 13.687 10.138 1.00 59.12 84 GLU A CA 1
ATOM 673 C C . GLU A 1 84 ? -6.944 13.168 11.526 1.00 59.12 84 GLU A C 1
ATOM 675 O O . GLU A 1 84 ? -6.180 13.304 12.474 1.00 59.12 84 GLU A O 1
ATOM 680 N N . SER A 1 85 ? -8.125 12.557 11.664 1.00 67.25 85 SER A N 1
ATOM 681 C CA . SER A 1 85 ? -8.654 12.071 12.949 1.00 67.25 85 SER A CA 1
ATOM 682 C C . SER A 1 85 ? -8.488 10.564 13.182 1.00 67.25 85 SER A C 1
ATOM 684 O O . SER A 1 85 ? -8.876 10.061 14.237 1.00 67.25 85 SER A O 1
ATOM 686 N N . ASP A 1 86 ? -7.947 9.817 12.215 1.00 68.75 86 ASP A N 1
ATOM 687 C CA . ASP A 1 86 ? -7.760 8.368 12.336 1.00 68.75 86 ASP A CA 1
ATOM 688 C C . ASP A 1 86 ? -6.396 8.051 12.970 1.00 68.75 86 ASP A C 1
ATOM 690 O O . ASP A 1 86 ? -5.378 7.997 12.293 1.00 68.75 86 ASP A O 1
ATOM 694 N N . GLU A 1 87 ? -6.373 7.812 14.283 1.00 76.31 87 GLU A N 1
ATOM 695 C CA . GLU A 1 87 ? -5.150 7.497 15.042 1.00 76.31 87 GLU A CA 1
ATOM 696 C C . GLU A 1 87 ? -4.847 5.984 15.127 1.00 76.31 87 GLU A C 1
ATOM 698 O O . GLU A 1 87 ? -4.031 5.538 15.937 1.00 76.31 87 GLU A O 1
ATOM 703 N N . ASN A 1 88 ? -5.481 5.144 14.299 1.00 82.25 88 ASN A N 1
ATOM 704 C CA . ASN A 1 88 ? -5.377 3.679 14.396 1.00 82.25 88 ASN A CA 1
ATOM 705 C C . ASN A 1 88 ? -4.081 3.088 13.801 1.00 82.25 88 ASN A C 1
ATOM 707 O O . ASN A 1 88 ? -4.102 2.042 13.145 1.00 82.25 88 ASN A O 1
ATOM 711 N N . TYR A 1 89 ? -2.931 3.710 14.070 1.00 83.88 89 TYR A N 1
ATOM 712 C CA . TYR A 1 89 ? -1.615 3.268 13.596 1.00 83.88 89 TYR A CA 1
ATOM 713 C C . TYR A 1 89 ? -1.307 1.813 13.969 1.00 83.88 89 TYR A C 1
ATOM 715 O O . TYR A 1 89 ? -0.719 1.081 13.177 1.00 83.88 89 TYR A O 1
ATOM 723 N N . THR A 1 90 ? -1.720 1.370 15.160 1.00 86.69 90 THR A N 1
ATOM 724 C CA . THR A 1 90 ? -1.473 0.005 15.649 1.00 86.69 90 THR A CA 1
ATOM 725 C C . THR A 1 90 ? -2.138 -1.049 14.771 1.00 86.69 90 THR A C 1
ATOM 727 O O . THR A 1 90 ? -1.527 -2.068 14.476 1.00 86.69 90 THR A O 1
ATOM 730 N N . ARG A 1 91 ? -3.363 -0.790 14.299 1.00 86.50 91 ARG A N 1
ATOM 731 C CA . ARG A 1 91 ? -4.102 -1.733 13.448 1.00 86.50 91 ARG A CA 1
ATOM 732 C C . ARG A 1 91 ? -3.523 -1.801 12.042 1.00 86.50 91 ARG A C 1
ATOM 734 O O . ARG A 1 91 ? -3.455 -2.876 11.467 1.00 86.50 91 ARG A O 1
ATOM 741 N N . VAL A 1 92 ? -3.052 -0.665 11.522 1.00 86.44 92 VAL A N 1
ATOM 742 C CA . VAL A 1 92 ? -2.305 -0.630 10.257 1.00 86.44 92 VAL A CA 1
ATOM 743 C C . VAL A 1 92 ? -1.018 -1.444 10.378 1.00 86.44 92 VAL A C 1
ATOM 745 O O . VAL A 1 92 ? -0.723 -2.234 9.496 1.00 86.44 92 VAL A O 1
ATOM 748 N N . LYS A 1 93 ? -0.282 -1.306 11.487 1.00 87.31 93 LYS A N 1
ATOM 749 C CA . LYS A 1 93 ? 0.941 -2.087 11.730 1.00 87.31 93 LYS A CA 1
ATOM 750 C C . LYS A 1 93 ? 0.687 -3.583 11.906 1.00 87.31 93 LYS A C 1
ATOM 752 O O . LYS A 1 93 ? 1.554 -4.362 11.557 1.00 87.31 93 LYS A O 1
ATOM 757 N N . GLN A 1 94 ? -0.461 -3.976 12.454 1.00 90.06 94 GLN A N 1
ATOM 758 C CA . GLN A 1 94 ? -0.854 -5.387 12.578 1.00 90.06 94 GLN A CA 1
ATOM 759 C C . GLN A 1 94 ? -1.254 -6.022 11.240 1.00 90.06 94 GLN A C 1
ATOM 761 O O . GLN A 1 94 ? -1.290 -7.241 11.144 1.00 90.06 94 GLN A O 1
ATOM 766 N N . ALA A 1 95 ? -1.595 -5.199 10.248 1.00 87.81 95 ALA A N 1
ATOM 767 C CA . ALA A 1 95 ? -2.002 -5.615 8.910 1.00 87.81 95 ALA A CA 1
ATOM 768 C C . ALA A 1 95 ? -0.838 -5.658 7.898 1.00 87.81 95 ALA A C 1
ATOM 770 O O . ALA A 1 95 ? -1.075 -5.960 6.729 1.00 87.81 95 ALA A O 1
ATOM 771 N N . LEU A 1 96 ? 0.377 -5.289 8.324 1.00 83.44 96 LEU A N 1
ATOM 772 C CA . LEU A 1 96 ? 1.624 -5.386 7.555 1.00 83.44 96 LEU A CA 1
ATOM 773 C C . LEU A 1 96 ? 2.360 -6.673 7.929 1.00 83.44 96 LEU A C 1
ATOM 775 O O . LEU A 1 96 ? 2.918 -7.294 7.001 1.00 83.44 96 LEU A O 1
#

Radius of gyration: 18.29 Å; chains: 1; bounding box: 53×53×32 Å

Sequence (96 aa):
MMKTKQQKNNSVTVVNKDQIQSYIMTTAKYDFSVYEKRILYRIVEMAQGELQGVRFATDCKKIEHTLFDTVHITMPIASLLNGESDENYTRVKQAL

Foldseek 3Di:
DDDDDPDPDPPPDDDDDDFDDDPVVVVVCPPPDPLLVLVVRVVRVVVVCVVVVHDPVPFQWDWDQDPVRDIDTDGPLVSSADPDPGPPSVVNVVSD